Protein AF-A0A5K1D7H3-F1 (afdb_monomer_lite)

Radius of gyration: 16.44 Å; chains: 1; bounding box: 40×30×29 Å

Sequence (52 aa):
GLTKLLSDNAPKAMKQRKLESYFGRKIAIDASMSIYQFLVSFFLLLLSAVDS

pLDDT: mean 93.52, std 6.57, range [56.38, 97.5]

Structure (mmCIF, N/CA/C/O backbone):
data_AF-A0A5K1D7H3-F1
#
_entry.id   AF-A0A5K1D7H3-F1
#
loop_
_atom_site.group_PDB
_atom_site.id
_atom_site.type_symbol
_atom_site.label_atom_id
_atom_site.label_alt_id
_atom_site.label_comp_id
_atom_site.label_asym_id
_atom_site.label_entity_id
_atom_site.label_seq_id
_atom_site.pdbx_PDB_ins_code
_atom_site.Cartn_x
_atom_site.Cartn_y
_atom_site.Cartn_z
_atom_site.occupancy
_atom_site.B_iso_or_equiv
_atom_site.auth_seq_id
_atom_site.auth_comp_id
_atom_site.auth_asym_id
_atom_site.auth_atom_id
_atom_site.pdbx_PDB_model_num
ATOM 1 N N . GLY A 1 1 ? 4.605 12.525 1.409 1.00 83.75 1 GLY A N 1
ATOM 2 C CA . GLY A 1 1 ? 3.797 13.601 2.019 1.00 83.75 1 GLY A CA 1
ATOM 3 C C . GLY A 1 1 ? 2.716 13.038 2.920 1.00 83.75 1 GLY A C 1
ATOM 4 O O . GLY A 1 1 ? 2.877 13.067 4.131 1.00 83.75 1 GLY A O 1
ATOM 5 N N . LEU A 1 2 ? 1.661 12.459 2.340 1.00 94.50 2 LEU A N 1
ATOM 6 C CA . LEU A 1 2 ? 0.492 11.979 3.088 1.00 94.50 2 LEU A CA 1
ATOM 7 C C . LEU A 1 2 ? 0.787 10.821 4.053 1.00 94.50 2 LEU A C 1
ATOM 9 O O . LEU A 1 2 ? 0.347 10.858 5.195 1.00 94.50 2 LEU A O 1
ATOM 13 N N . THR A 1 3 ? 1.581 9.831 3.632 1.00 94.50 3 THR A N 1
ATOM 14 C CA . THR A 1 3 ? 1.935 8.688 4.491 1.00 94.50 3 THR A CA 1
ATOM 15 C C . THR A 1 3 ? 2.584 9.137 5.798 1.00 94.50 3 THR A C 1
ATOM 17 O O . THR A 1 3 ? 2.204 8.661 6.857 1.00 94.50 3 THR A O 1
ATOM 20 N N . LYS A 1 4 ? 3.511 10.104 5.735 1.00 94.56 4 LYS A N 1
ATOM 21 C CA . LYS A 1 4 ? 4.176 10.659 6.922 1.00 94.56 4 LYS A CA 1
ATOM 22 C C . LYS A 1 4 ? 3.184 11.396 7.828 1.00 94.56 4 LYS A C 1
ATOM 24 O O . LYS A 1 4 ? 3.147 11.137 9.020 1.00 94.56 4 LYS A O 1
ATOM 29 N N . LEU A 1 5 ? 2.324 12.238 7.251 1.00 96.50 5 LEU A N 1
ATOM 30 C CA . LEU A 1 5 ? 1.289 12.961 7.997 1.00 96.50 5 LEU A CA 1
ATOM 31 C C . LEU A 1 5 ? 0.353 12.011 8.767 1.00 96.50 5 LEU A C 1
ATOM 33 O O . LEU A 1 5 ? 0.052 12.263 9.934 1.00 96.50 5 LEU A O 1
ATOM 37 N N . LEU A 1 6 ? -0.088 10.926 8.119 1.00 96.38 6 LEU A N 1
ATOM 38 C CA . LEU A 1 6 ? -0.934 9.902 8.738 1.00 96.38 6 LEU A CA 1
ATOM 39 C C . LEU A 1 6 ? -0.187 9.128 9.826 1.00 96.38 6 LEU A C 1
ATOM 41 O O . LEU A 1 6 ? -0.772 8.867 10.874 1.00 96.38 6 LEU A O 1
ATOM 45 N N . SER A 1 7 ? 1.091 8.805 9.613 1.00 94.06 7 SER A N 1
ATOM 46 C CA . SER A 1 7 ? 1.926 8.182 10.644 1.00 94.06 7 SER A CA 1
ATOM 47 C C . SER A 1 7 ? 2.057 9.061 11.890 1.00 94.06 7 SER A C 1
ATOM 49 O O . SER A 1 7 ? 1.951 8.544 12.998 1.00 94.06 7 SER A O 1
ATOM 51 N N . ASP A 1 8 ? 2.231 10.373 11.713 1.00 96.12 8 ASP A N 1
ATOM 52 C CA . ASP A 1 8 ? 2.495 11.303 12.816 1.00 96.12 8 ASP A CA 1
ATOM 53 C C . ASP A 1 8 ? 1.215 11.675 13.591 1.00 96.12 8 ASP A C 1
ATOM 55 O O . ASP A 1 8 ? 1.231 11.754 14.817 1.00 96.12 8 ASP A O 1
ATOM 59 N N . ASN A 1 9 ? 0.086 11.878 12.898 1.00 96.38 9 ASN A N 1
ATOM 60 C CA . ASN A 1 9 ? -1.138 12.428 13.505 1.00 96.38 9 ASN A CA 1
ATOM 61 C C . ASN A 1 9 ? -2.281 11.411 13.660 1.00 96.38 9 ASN A C 1
ATOM 63 O O . ASN A 1 9 ? -3.198 11.631 14.450 1.00 96.38 9 ASN A O 1
ATOM 67 N N . ALA A 1 10 ? -2.263 10.298 12.920 1.00 96.56 10 ALA A N 1
ATOM 68 C CA . ALA A 1 10 ? -3.324 9.287 12.939 1.00 96.56 10 ALA A CA 1
ATOM 69 C C . ALA A 1 10 ? -2.785 7.842 12.825 1.00 96.56 10 ALA A C 1
ATOM 71 O O . ALA A 1 10 ? -3.284 7.057 12.011 1.00 96.56 10 ALA A O 1
ATOM 72 N N . PRO A 1 11 ? -1.819 7.423 13.669 1.00 93.00 11 PRO A N 1
ATOM 73 C CA . PRO A 1 11 ? -1.140 6.130 13.528 1.00 93.00 11 PRO A CA 1
ATOM 74 C C . PRO A 1 11 ? -2.094 4.930 13.605 1.00 93.00 11 PRO A C 1
ATOM 76 O O . PRO A 1 11 ? -1.849 3.896 12.992 1.00 93.00 11 PRO A O 1
ATOM 79 N N . LYS A 1 12 ? -3.235 5.069 14.298 1.00 94.94 12 LYS A N 1
ATOM 80 C CA . LYS A 1 12 ? -4.270 4.023 14.406 1.00 94.94 12 LYS A CA 1
ATOM 81 C C . LYS A 1 12 ? -4.946 3.681 13.067 1.00 94.94 12 LYS A C 1
ATOM 83 O O . LYS A 1 12 ? -5.543 2.607 12.955 1.00 94.94 12 LYS A O 1
ATOM 88 N N . ALA A 1 13 ? -4.880 4.570 12.073 1.00 94.44 13 ALA A N 1
ATOM 89 C CA . ALA A 1 13 ? -5.410 4.331 10.730 1.00 94.44 13 ALA A CA 1
ATOM 90 C C . ALA A 1 13 ? -4.503 3.407 9.895 1.00 94.44 13 ALA A C 1
ATOM 92 O O . ALA A 1 13 ? -4.982 2.737 8.982 1.00 94.44 13 ALA A O 1
ATOM 93 N N . MET A 1 14 ? -3.215 3.315 10.237 1.00 93.94 14 MET A N 1
ATOM 94 C CA . MET A 1 14 ? -2.231 2.467 9.566 1.00 93.94 14 MET A CA 1
ATOM 95 C C . MET A 1 14 ? -2.148 1.115 10.287 1.00 93.94 14 MET A C 1
ATOM 97 O O . MET A 1 14 ? -1.817 1.045 11.468 1.00 93.94 14 MET A O 1
ATOM 101 N N . LYS A 1 15 ? -2.461 0.012 9.596 1.00 93.00 15 LYS A N 1
ATOM 102 C CA . LYS A 1 15 ? -2.443 -1.339 10.188 1.00 93.00 15 LYS A CA 1
ATOM 103 C C . LYS A 1 15 ? -1.527 -2.260 9.399 1.00 93.00 15 LYS A C 1
ATOM 105 O O . LYS A 1 15 ? -1.853 -2.645 8.280 1.00 93.00 15 LYS A O 1
ATOM 110 N N . GLN A 1 16 ? -0.430 -2.683 10.018 1.00 93.12 16 GLN A N 1
ATOM 111 C CA . GLN A 1 16 ? 0.409 -3.743 9.472 1.00 93.12 16 GLN A CA 1
ATOM 112 C C . GLN A 1 16 ? -0.178 -5.103 9.849 1.00 93.12 16 GLN A C 1
ATOM 114 O O . GLN A 1 16 ? -0.528 -5.357 11.003 1.00 93.12 16 GLN A O 1
ATOM 119 N N . ARG A 1 17 ? -0.340 -5.974 8.858 1.00 93.62 17 ARG A N 1
ATOM 120 C CA . ARG A 1 17 ? -0.874 -7.326 9.025 1.00 93.62 17 ARG A CA 1
ATOM 121 C C . ARG A 1 17 ? -0.083 -8.273 8.134 1.00 93.62 17 ARG A C 1
ATOM 123 O O . ARG A 1 17 ? 0.403 -7.856 7.086 1.00 93.62 17 ARG A O 1
ATOM 130 N N . LYS A 1 18 ? 0.034 -9.532 8.551 1.00 95.31 18 LYS A N 1
ATOM 131 C CA . LYS A 1 18 ? 0.654 -10.572 7.726 1.00 95.31 18 LYS A CA 1
ATOM 132 C C . LYS A 1 18 ? -0.245 -10.928 6.543 1.00 95.31 18 LYS A C 1
ATOM 134 O O . LYS A 1 18 ? -1.464 -10.742 6.621 1.00 95.31 18 LYS A O 1
ATOM 139 N N . LEU A 1 19 ? 0.344 -11.464 5.479 1.00 93.00 19 LEU A N 1
ATOM 140 C CA . LEU A 1 19 ? -0.382 -11.834 4.265 1.00 93.00 19 LEU A CA 1
ATOM 141 C C . LEU A 1 19 ? -1.471 -12.872 4.563 1.00 93.00 19 LEU A C 1
ATOM 143 O O . LEU A 1 19 ? -2.587 -12.752 4.065 1.00 93.00 19 LEU A O 1
ATOM 147 N N . GLU A 1 20 ? -1.188 -13.809 5.470 1.00 95.75 20 GLU A N 1
ATOM 148 C CA . GLU A 1 20 ? -2.135 -14.867 5.838 1.00 95.75 20 GLU A CA 1
ATOM 149 C C . GLU A 1 20 ? -3.472 -14.333 6.370 1.00 95.75 20 GLU A C 1
ATOM 151 O O . GLU A 1 20 ? -4.517 -14.947 6.170 1.00 95.75 20 GLU A O 1
ATOM 156 N N . SER A 1 21 ? -3.469 -13.148 6.991 1.00 95.44 21 SER A N 1
ATOM 157 C CA . SER A 1 21 ? -4.693 -12.503 7.489 1.00 95.44 21 SER A CA 1
ATOM 158 C C . SER A 1 21 ? -5.657 -12.045 6.384 1.00 95.44 21 SER A C 1
ATOM 160 O O . SER A 1 21 ? -6.777 -11.616 6.675 1.00 95.44 21 SER A O 1
ATOM 162 N N . TYR A 1 22 ? -5.222 -12.107 5.125 1.00 94.38 22 TYR A N 1
ATOM 163 C CA . TYR A 1 22 ? -6.006 -11.762 3.946 1.00 94.38 22 TYR A CA 1
ATOM 164 C C . TYR A 1 22 ? -6.446 -12.985 3.127 1.00 94.38 22 TYR A C 1
ATOM 166 O O . TYR A 1 22 ? -7.186 -12.805 2.158 1.00 94.38 22 TYR A O 1
ATOM 174 N N . PHE A 1 23 ? -6.063 -14.214 3.504 1.00 95.25 23 PHE A N 1
ATOM 175 C CA . PHE A 1 23 ? -6.535 -15.415 2.808 1.00 95.25 23 PHE A CA 1
ATOM 176 C C . PHE A 1 23 ? -8.068 -15.515 2.826 1.00 95.25 23 PHE A C 1
ATOM 178 O O . PHE A 1 23 ? -8.727 -15.161 3.802 1.00 95.25 23 PHE A O 1
ATOM 185 N N . GLY A 1 24 ? -8.644 -15.968 1.709 1.00 96.06 24 GLY A N 1
ATOM 186 C CA . GLY A 1 24 ? -10.096 -16.055 1.524 1.00 96.06 24 GLY A CA 1
ATOM 187 C C . GLY A 1 24 ? -10.795 -14.720 1.237 1.00 96.06 24 GLY A C 1
ATOM 188 O O . GLY A 1 24 ? -12.004 -14.713 1.007 1.00 96.06 24 GLY A O 1
ATOM 189 N N . ARG A 1 25 ? -10.073 -13.588 1.202 1.00 96.88 25 ARG A N 1
ATOM 190 C CA . ARG A 1 25 ? -10.643 -12.288 0.818 1.00 96.88 25 ARG A CA 1
ATOM 191 C C . ARG A 1 25 ? -10.393 -11.976 -0.651 1.00 96.88 25 ARG A C 1
ATOM 193 O O . ARG A 1 25 ? -9.287 -12.136 -1.156 1.00 96.88 25 ARG A O 1
ATOM 200 N N . LYS A 1 26 ? -11.425 -11.470 -1.326 1.00 96.62 26 LYS A N 1
ATOM 201 C CA . LYS A 1 26 ? -11.288 -10.869 -2.656 1.00 96.62 26 LYS A CA 1
ATOM 202 C C . LYS A 1 26 ? -10.734 -9.458 -2.488 1.00 96.62 26 LYS A C 1
ATOM 204 O O . LYS A 1 26 ? -11.294 -8.668 -1.730 1.00 96.62 26 LYS A O 1
ATOM 209 N N . ILE A 1 27 ? -9.638 -9.161 -3.175 1.00 94.00 27 ILE A N 1
ATOM 210 C CA . ILE A 1 27 ? -8.951 -7.870 -3.119 1.00 94.00 27 ILE A CA 1
ATOM 211 C C . ILE A 1 27 ? -8.858 -7.343 -4.546 1.00 94.00 27 ILE A C 1
ATOM 213 O O . ILE A 1 27 ? -8.437 -8.069 -5.444 1.00 94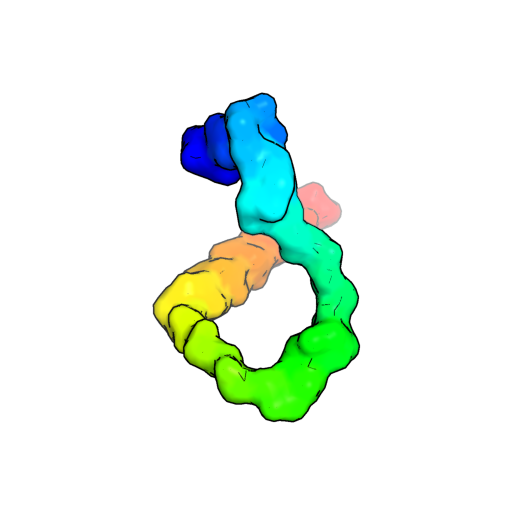.00 27 ILE A O 1
ATOM 217 N N . ALA A 1 28 ? -9.268 -6.094 -4.754 1.00 96.38 28 ALA A N 1
ATOM 218 C CA . ALA A 1 28 ? -9.048 -5.413 -6.019 1.00 96.38 28 ALA A CA 1
ATOM 219 C C . ALA A 1 28 ? -7.594 -4.935 -6.080 1.00 96.38 28 ALA A C 1
ATOM 221 O O . ALA A 1 28 ? -7.106 -4.298 -5.146 1.00 96.38 28 ALA A O 1
ATOM 222 N N . ILE A 1 29 ? -6.913 -5.258 -7.174 1.00 94.75 29 ILE A N 1
ATOM 223 C CA . ILE A 1 29 ? -5.527 -4.866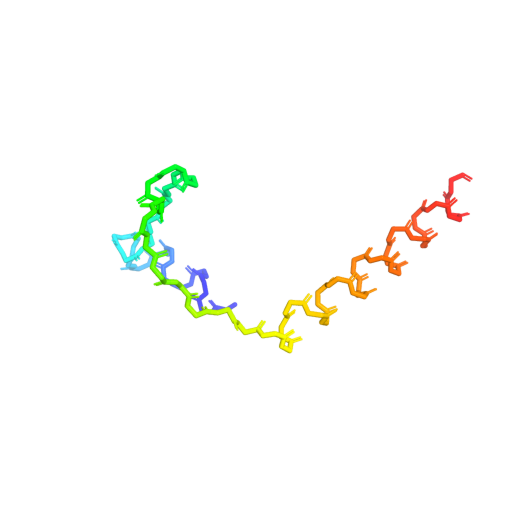 -7.421 1.00 94.75 29 ILE A CA 1
ATOM 224 C C . ILE A 1 29 ? -5.536 -3.847 -8.556 1.00 94.75 29 ILE A C 1
ATOM 226 O O . ILE A 1 29 ? -6.144 -4.088 -9.598 1.00 94.75 29 ILE A O 1
ATOM 230 N N . ASP A 1 30 ? -4.851 -2.721 -8.364 1.00 97.19 30 ASP A N 1
ATOM 231 C CA . ASP A 1 30 ? -4.590 -1.779 -9.448 1.00 97.19 30 ASP A CA 1
ATOM 232 C C . ASP A 1 30 ? -3.480 -2.341 -10.349 1.00 97.19 30 ASP A C 1
ATOM 234 O O . ASP A 1 30 ? -2.302 -2.402 -9.973 1.00 97.19 30 ASP A O 1
ATOM 238 N N . ALA A 1 31 ? -3.870 -2.786 -11.543 1.00 96.88 31 ALA A N 1
ATOM 239 C CA . ALA A 1 31 ? -2.947 -3.358 -12.514 1.00 96.88 31 ALA A CA 1
ATOM 240 C C . ALA A 1 31 ? -1.936 -2.323 -13.029 1.00 96.88 31 ALA A C 1
ATOM 242 O O . ALA A 1 31 ? -0.774 -2.661 -13.243 1.00 96.88 31 ALA A O 1
ATOM 243 N N . SER A 1 32 ? -2.352 -1.064 -13.185 1.00 97.44 32 SER A N 1
ATOM 244 C CA . SER A 1 32 ? -1.502 -0.005 -13.730 1.00 97.44 32 SER A CA 1
ATOM 245 C C . SER A 1 32 ? -0.349 0.319 -12.781 1.00 97.44 32 SER A C 1
ATOM 247 O O . SER A 1 32 ? 0.814 0.299 -13.188 1.00 97.44 32 SER A O 1
ATOM 249 N N . MET A 1 33 ? -0.660 0.483 -11.491 1.00 95.31 33 MET A N 1
ATOM 250 C CA . MET A 1 33 ? 0.341 0.682 -10.443 1.00 95.31 33 MET A CA 1
ATOM 251 C C . MET A 1 33 ? 1.302 -0.505 -10.343 1.00 95.31 33 MET A C 1
ATOM 253 O O . MET A 1 33 ? 2.514 -0.310 -10.249 1.00 95.31 33 MET A O 1
ATOM 257 N N . SER A 1 34 ? 0.770 -1.731 -10.407 1.00 96.44 34 SER A N 1
ATOM 258 C CA . SER A 1 34 ? 1.568 -2.957 -10.278 1.00 96.44 34 SER A CA 1
ATOM 259 C C . SER A 1 34 ? 2.550 -3.143 -11.441 1.00 96.44 34 SER A C 1
ATOM 261 O O . SER A 1 34 ? 3.720 -3.448 -11.214 1.00 96.44 34 SER A O 1
ATOM 263 N N . ILE A 1 35 ? 2.105 -2.922 -12.685 1.00 96.56 35 ILE A N 1
ATOM 264 C CA . ILE A 1 35 ? 2.960 -3.041 -13.878 1.00 96.56 35 ILE A CA 1
ATOM 265 C C . ILE A 1 35 ? 4.032 -1.951 -13.879 1.00 96.56 35 ILE A C 1
ATOM 267 O O . I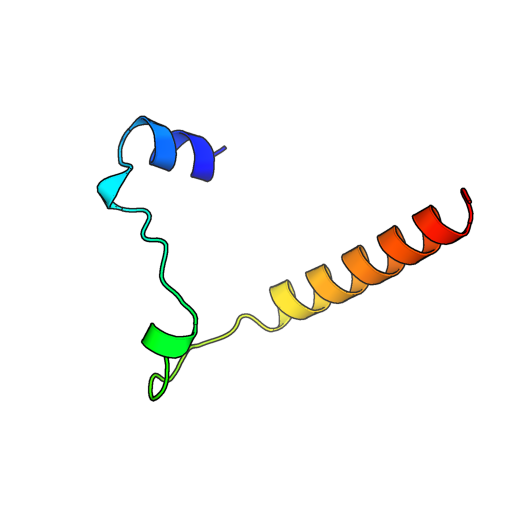LE A 1 35 ? 5.203 -2.246 -14.114 1.00 96.56 35 ILE A O 1
ATOM 271 N N . TYR A 1 36 ? 3.658 -0.703 -13.579 1.00 97.31 36 TYR A N 1
ATOM 272 C CA . TYR A 1 36 ? 4.618 0.396 -13.515 1.00 97.31 36 TYR A CA 1
ATOM 273 C C . TYR A 1 36 ? 5.712 0.125 -12.475 1.00 97.31 36 TYR A C 1
ATOM 275 O O . TYR A 1 36 ? 6.899 0.240 -12.781 1.00 97.31 36 TYR A O 1
ATOM 283 N N . GLN A 1 37 ? 5.330 -0.312 -11.269 1.00 95.81 37 GLN A N 1
ATOM 284 C CA . GLN A 1 37 ? 6.287 -0.655 -10.220 1.00 95.81 37 GLN A CA 1
ATOM 285 C C . GLN A 1 37 ? 7.212 -1.803 -10.643 1.00 95.81 37 GLN A C 1
ATOM 287 O O . GLN A 1 37 ? 8.414 -1.723 -10.404 1.00 95.81 37 GLN A O 1
ATOM 292 N N . PHE A 1 38 ? 6.683 -2.836 -11.304 1.00 96.75 38 PHE A N 1
ATOM 293 C CA . PHE A 1 38 ? 7.495 -3.946 -11.803 1.00 96.75 38 PHE A CA 1
ATOM 294 C C . PHE A 1 38 ? 8.565 -3.479 -12.799 1.00 96.75 38 PHE A C 1
ATOM 296 O O . PHE A 1 38 ? 9.740 -3.803 -12.630 1.00 96.75 38 PHE A O 1
ATOM 303 N N . LEU A 1 39 ? 8.182 -2.682 -13.801 1.00 97.50 39 LEU A N 1
ATOM 304 C CA . LEU A 1 39 ? 9.104 -2.195 -14.833 1.00 97.50 39 LEU A CA 1
ATOM 305 C C . LEU A 1 39 ? 10.185 -1.275 -14.254 1.00 97.50 39 LEU A C 1
ATOM 307 O O . LEU A 1 39 ? 11.363 -1.431 -14.574 1.00 97.50 39 LEU A O 1
ATOM 311 N N . VAL A 1 40 ? 9.798 -0.349 -13.371 1.00 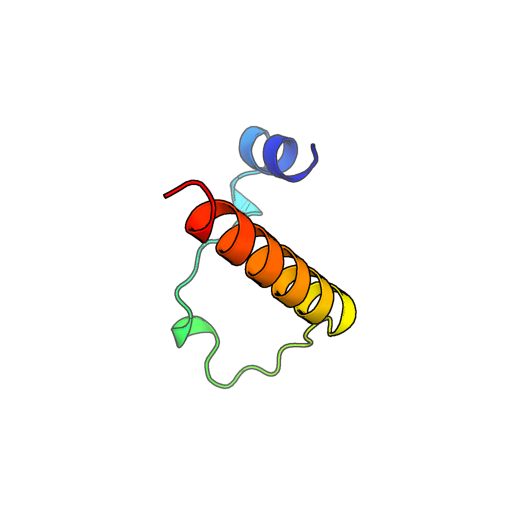96.56 40 VAL A N 1
ATOM 312 C CA . VAL A 1 40 ? 10.747 0.552 -12.702 1.00 96.56 40 VAL A CA 1
ATOM 313 C C . VAL A 1 40 ? 11.720 -0.240 -11.830 1.00 96.56 40 VAL A C 1
ATOM 315 O O . VAL A 1 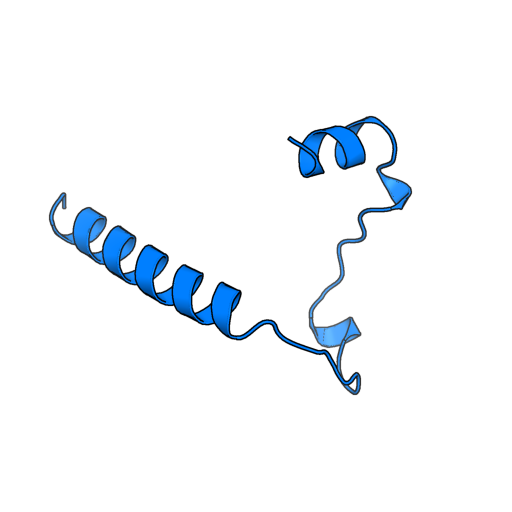40 ? 12.926 -0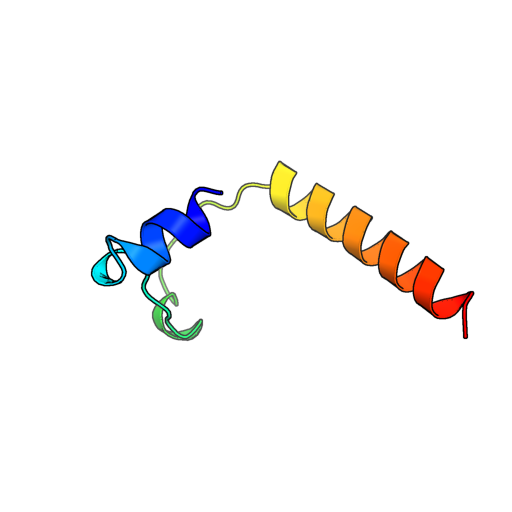.020 -11.914 1.00 96.56 40 VAL A O 1
ATOM 318 N N . SER A 1 41 ? 11.230 -1.189 -11.027 1.00 95.19 41 SER A N 1
ATOM 319 C CA . SER A 1 41 ? 12.093 -2.040 -10.200 1.00 95.19 41 SER A CA 1
ATOM 320 C C . SER A 1 41 ? 13.044 -2.895 -11.038 1.00 95.19 41 SER A C 1
ATOM 322 O O . SER A 1 41 ? 14.211 -3.020 -10.676 1.00 95.19 41 SER A O 1
ATOM 324 N N . PHE A 1 42 ? 12.581 -3.443 -12.163 1.00 95.56 42 PHE A N 1
ATOM 325 C CA . PHE A 1 42 ? 13.424 -4.211 -13.078 1.00 95.56 42 PHE A CA 1
ATOM 326 C C . PHE A 1 42 ? 14.554 -3.358 -13.669 1.00 95.56 42 PHE A C 1
ATOM 328 O O . PHE A 1 42 ? 15.710 -3.777 -13.673 1.00 95.56 42 PHE A O 1
ATOM 335 N N . PHE A 1 43 ? 14.244 -2.141 -14.120 1.00 95.56 43 PHE A N 1
ATOM 336 C CA . PHE A 1 43 ? 15.252 -1.234 -14.665 1.00 95.56 43 PHE A CA 1
ATOM 337 C C . PHE A 1 43 ? 16.267 -0.781 -13.606 1.00 95.56 43 PHE A C 1
ATOM 339 O O . PHE A 1 43 ? 17.468 -0.791 -13.863 1.00 95.56 43 PHE A O 1
ATOM 346 N N . LEU A 1 44 ? 15.803 -0.445 -12.396 1.00 95.56 44 LEU A N 1
ATOM 347 C CA . LEU A 1 44 ? 16.684 -0.088 -11.278 1.00 95.56 44 LEU A CA 1
ATOM 348 C C . LEU A 1 44 ? 17.622 -1.237 -10.890 1.00 95.56 44 LEU A C 1
ATOM 350 O O . LEU A 1 44 ? 18.795 -0.997 -10.614 1.00 95.56 44 LEU A O 1
ATOM 354 N N . LEU A 1 45 ? 17.129 -2.478 -10.909 1.00 94.88 45 LEU A N 1
ATOM 355 C CA . LEU A 1 45 ? 17.959 -3.657 -10.671 1.00 94.88 45 LEU A CA 1
ATOM 356 C C . LEU A 1 45 ? 19.050 -3.793 -11.740 1.00 94.88 45 LEU A C 1
ATOM 358 O O . LEU A 1 45 ? 20.205 -4.048 -11.406 1.00 94.88 45 LEU A O 1
ATOM 362 N N . LEU A 1 46 ? 18.704 -3.583 -13.011 1.00 92.88 46 LEU A N 1
ATOM 363 C CA . LEU A 1 46 ? 19.659 -3.673 -14.113 1.00 92.88 46 LEU A CA 1
ATOM 364 C C . LEU A 1 46 ? 20.749 -2.598 -14.021 1.00 92.88 46 LEU A C 1
ATOM 366 O O . LEU A 1 46 ? 21.915 -2.920 -14.210 1.00 92.88 46 LEU A O 1
ATOM 370 N N . LEU A 1 47 ? 20.397 -1.359 -13.657 1.00 92.06 47 LEU A N 1
ATOM 371 C CA . LEU A 1 47 ? 21.386 -0.311 -13.375 1.00 92.06 47 LEU A CA 1
ATOM 372 C C . LEU A 1 47 ? 22.332 -0.722 -12.240 1.00 92.06 47 LEU A C 1
ATOM 374 O O . LEU A 1 47 ? 23.545 -0.687 -12.415 1.00 92.06 47 LEU A O 1
ATOM 378 N N . SER A 1 48 ? 21.793 -1.218 -11.120 1.00 92.44 48 SER A N 1
ATOM 379 C CA . SER A 1 48 ? 22.628 -1.655 -9.991 1.00 92.44 48 SER A CA 1
ATOM 380 C C . SER A 1 48 ? 23.571 -2.816 -10.334 1.00 92.44 48 SER A C 1
ATOM 382 O O . SER A 1 48 ? 24.640 -2.930 -9.742 1.00 92.44 48 SER A O 1
ATOM 384 N N . ALA A 1 49 ? 23.197 -3.658 -11.302 1.00 89.56 49 ALA A N 1
ATOM 385 C CA . ALA A 1 49 ? 24.022 -4.762 -11.784 1.00 89.56 49 ALA A CA 1
ATOM 386 C C . ALA A 1 49 ? 25.114 -4.321 -12.776 1.00 89.56 49 ALA A C 1
ATOM 388 O O . ALA A 1 49 ? 26.076 -5.057 -12.970 1.00 89.56 49 ALA A O 1
ATOM 389 N N . VAL A 1 50 ? 24.964 -3.153 -13.413 1.00 82.38 50 VAL A N 1
ATOM 390 C CA . VAL A 1 50 ? 25.973 -2.551 -14.305 1.00 82.38 50 VAL A CA 1
ATOM 391 C C . VAL A 1 50 ? 26.991 -1.722 -13.515 1.00 82.38 50 VAL A C 1
ATOM 393 O O . VAL A 1 50 ? 28.146 -1.643 -13.919 1.00 82.38 50 VAL A O 1
ATOM 396 N N . ASP A 1 51 ? 26.588 -1.159 -12.374 1.00 73.69 51 ASP A N 1
ATOM 397 C CA . ASP A 1 51 ? 27.465 -0.435 -11.442 1.00 73.69 51 ASP A CA 1
ATOM 398 C C . ASP A 1 51 ? 28.238 -1.364 -10.465 1.00 73.69 51 ASP A C 1
ATOM 400 O O . ASP A 1 51 ? 28.780 -0.886 -9.465 1.00 73.69 51 ASP A O 1
ATOM 404 N N . SER A 1 52 ? 28.275 -2.683 -10.725 1.00 56.38 52 SER A N 1
ATOM 405 C CA . SER A 1 52 ? 28.943 -3.715 -9.900 1.00 56.38 52 SER A CA 1
ATOM 406 C C . SER A 1 52 ? 30.237 -4.248 -10.513 1.00 56.38 52 SER A C 1
ATOM 408 O O . SER A 1 52 ? 30.278 -4.437 -11.748 1.00 56.38 52 SER A O 1
#

Organism: NCBI:txid210225

Secondary structure (DSSP, 8-state):
-HHHHHHHH-GGG-----GGGGTT------HHHHHHHHHHHHHHHHHHHH--

InterPro domains:
  IPR006085 XPG, N-terminal [PF00752] (1-41)
  IPR029060 PIN-like domain superfamily [SSF88723] (1-42)

Foldseek 3Di:
DVVVVCVVPPVVVDDDDDPVVCPPPDDDDDPVVVVVVVVVVVVVVVVVVVVD